Protein AF-A0A317IEF1-F1 (afdb_monomer)

Secondary structure (DSSP, 8-state):
-THHHHHHHHHHHHHHHH--HHHHHHHHHHHH--HHHHHHHHHHHHHHHHHS--S-S-----

pLDDT: mean 78.66, std 19.02, range [42.69, 98.31]

Sequence (62 aa):
GELGSREELNYIYRIMENGTGADRQLRKFAETGDLNQVVDYIIEETEQGLFEPSGVAGMHRG

Structure (mmCIF, N/CA/C/O backbone):
data_AF-A0A317IEF1-F1
#
_entry.id   AF-A0A317IEF1-F1
#
loop_
_atom_site.group_PDB
_atom_site.id
_atom_site.type_symbol
_atom_site.label_atom_id
_atom_site.label_alt_id
_atom_site.label_comp_id
_atom_site.label_asym_id
_atom_site.label_entity_id
_atom_site.label_seq_id
_atom_site.pdbx_PDB_ins_code
_atom_site.Cartn_x
_atom_site.Cartn_y
_atom_site.Cartn_z
_atom_site.occupancy
_atom_site.B_iso_or_equiv
_atom_site.auth_seq_id
_atom_site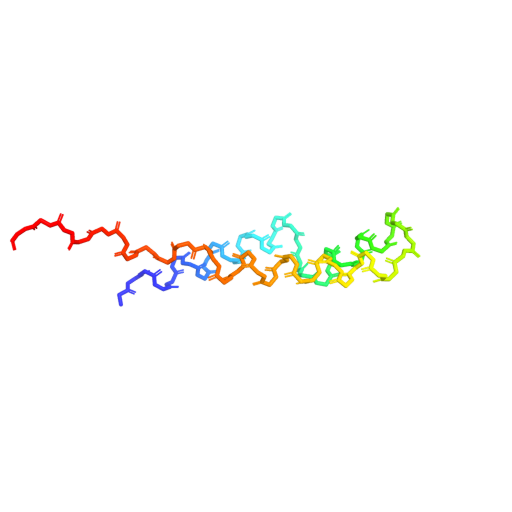.auth_comp_id
_atom_site.auth_asym_id
_atom_site.auth_atom_id
_atom_site.pdbx_PDB_model_num
ATOM 1 N N . GLY A 1 1 ? 13.256 1.787 -29.768 1.00 47.84 1 GLY A N 1
ATOM 2 C CA . GLY A 1 1 ? 13.196 0.321 -29.908 1.00 47.84 1 GLY A CA 1
ATOM 3 C C . GLY A 1 1 ? 11.942 -0.166 -29.222 1.00 47.84 1 GLY A C 1
ATOM 4 O O . GLY A 1 1 ? 11.613 0.380 -28.180 1.00 47.84 1 GLY A O 1
ATOM 5 N N . GLU A 1 2 ? 11.247 -1.142 -29.802 1.00 57.47 2 GLU A N 1
ATOM 6 C CA . GLU A 1 2 ? 9.948 -1.706 -29.365 1.00 57.47 2 GLU A CA 1
ATOM 7 C C . GLU A 1 2 ? 9.865 -2.180 -27.898 1.00 57.47 2 GLU A C 1
ATOM 9 O O . GLU A 1 2 ? 8.785 -2.516 -27.423 1.00 57.47 2 GLU A O 1
ATOM 14 N N . LEU A 1 3 ? 10.984 -2.202 -27.172 1.00 59.81 3 LEU A N 1
ATOM 15 C CA . LEU A 1 3 ? 11.088 -2.674 -25.792 1.00 59.81 3 LEU A CA 1
ATOM 16 C C . LEU A 1 3 ? 10.271 -1.821 -24.805 1.00 59.81 3 LEU A C 1
ATOM 18 O O . LEU A 1 3 ? 9.518 -2.389 -24.022 1.00 59.81 3 LEU A O 1
ATOM 22 N N . GLY A 1 4 ? 10.299 -0.487 -24.924 1.00 58.78 4 GLY A N 1
ATOM 23 C CA . GLY A 1 4 ? 9.525 0.391 -24.030 1.00 58.78 4 GLY A CA 1
ATOM 24 C C . GLY A 1 4 ? 8.006 0.253 -24.193 1.00 58.78 4 GLY A C 1
ATOM 25 O O . GLY A 1 4 ? 7.260 0.418 -23.241 1.00 58.78 4 GLY A O 1
ATOM 26 N N . SER A 1 5 ? 7.519 -0.132 -25.380 1.00 71.75 5 SER A N 1
ATOM 27 C CA . SER A 1 5 ? 6.078 -0.334 -25.595 1.00 71.75 5 SER A CA 1
ATOM 28 C C . SER A 1 5 ? 5.562 -1.620 -24.950 1.00 71.75 5 SER A C 1
ATOM 30 O O . SER A 1 5 ? 4.379 -1.697 -24.630 1.00 71.75 5 SER A O 1
ATOM 32 N N . ARG A 1 6 ? 6.409 -2.646 -24.793 1.00 74.56 6 ARG A N 1
ATOM 33 C CA . ARG A 1 6 ? 6.002 -3.919 -24.180 1.00 74.56 6 ARG A CA 1
ATOM 34 C C . ARG A 1 6 ? 5.869 -3.798 -22.665 1.00 74.56 6 ARG A C 1
ATOM 36 O O . ARG A 1 6 ? 4.957 -4.389 -22.101 1.00 74.56 6 ARG A O 1
ATOM 43 N N . GLU A 1 7 ? 6.738 -3.021 -22.029 1.00 75.56 7 GLU A N 1
ATOM 44 C CA . GLU A 1 7 ? 6.684 -2.753 -20.586 1.00 75.56 7 GLU A CA 1
ATOM 45 C C . GLU A 1 7 ? 5.412 -1.982 -20.209 1.00 75.56 7 GLU A C 1
ATOM 47 O O . GLU A 1 7 ? 4.684 -2.407 -19.315 1.00 75.56 7 GLU A O 1
ATOM 52 N N . GLU A 1 8 ? 5.071 -0.940 -20.969 1.00 77.62 8 GLU A N 1
ATOM 53 C CA . GLU A 1 8 ? 3.834 -0.169 -20.772 1.00 77.62 8 GLU A CA 1
ATOM 54 C C . GLU A 1 8 ? 2.574 -1.019 -20.983 1.00 77.62 8 GLU A C 1
ATOM 56 O O . GLU A 1 8 ? 1.623 -0.951 -20.204 1.00 77.62 8 GLU A O 1
ATOM 61 N N . LEU A 1 9 ? 2.563 -1.884 -22.005 1.00 82.69 9 LEU A N 1
ATOM 62 C CA . LEU A 1 9 ? 1.449 -2.810 -22.224 1.00 82.69 9 LEU A CA 1
ATOM 63 C C . LEU A 1 9 ? 1.307 -3.802 -21.066 1.00 82.69 9 LEU A C 1
ATOM 65 O O . LEU A 1 9 ? 0.197 -4.018 -20.584 1.00 82.69 9 LEU A O 1
ATOM 69 N N . ASN A 1 10 ? 2.414 -4.366 -20.578 1.00 80.06 10 ASN A N 1
ATOM 70 C CA . ASN A 1 10 ? 2.400 -5.244 -19.408 1.00 80.06 10 ASN A CA 1
ATOM 71 C C . ASN A 1 10 ? 1.891 -4.516 -18.157 1.00 80.06 10 ASN A C 1
ATOM 73 O O . ASN A 1 10 ? 1.148 -5.101 -17.370 1.00 80.06 10 ASN A O 1
ATOM 77 N N . TYR A 1 11 ? 2.240 -3.241 -17.982 1.00 78.50 11 TYR A N 1
ATOM 78 C CA . TYR A 1 11 ? 1.728 -2.419 -16.889 1.00 78.50 11 TYR A CA 1
ATOM 79 C C . TYR A 1 11 ? 0.211 -2.200 -16.993 1.00 78.50 11 TYR A C 1
ATOM 81 O O . TYR A 1 11 ? -0.505 -2.370 -16.004 1.00 78.50 11 TYR A O 1
ATOM 89 N N . ILE A 1 12 ? -0.304 -1.927 -18.197 1.00 83.88 12 ILE A N 1
ATOM 90 C CA . ILE A 1 12 ? -1.749 -1.824 -18.450 1.00 83.88 12 ILE A CA 1
ATOM 91 C C . ILE A 1 12 ? -2.453 -3.146 -18.119 1.00 83.88 12 ILE A C 1
ATOM 93 O O . ILE A 1 12 ? -3.469 -3.126 -17.425 1.00 83.88 12 ILE A O 1
ATOM 97 N N . TYR A 1 13 ? -1.906 -4.294 -18.535 1.00 84.62 13 TYR A N 1
ATOM 98 C CA . TYR A 1 13 ? -2.458 -5.605 -18.171 1.00 84.62 13 TYR A CA 1
ATOM 99 C C . TYR A 1 1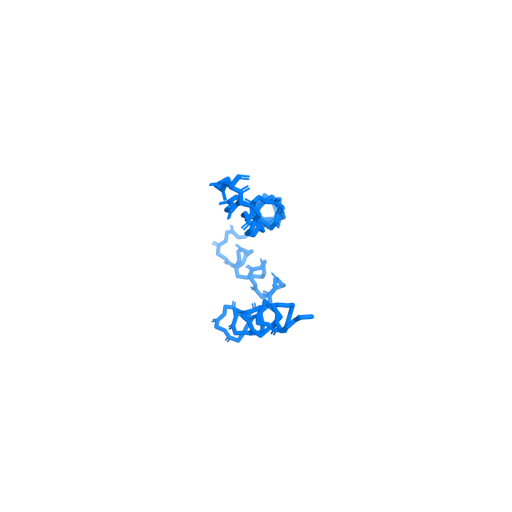3 ? -2.467 -5.826 -16.653 1.00 84.62 13 TYR A C 1
ATOM 101 O O . TYR A 1 13 ? -3.498 -6.215 -16.107 1.00 84.62 13 TYR A O 1
ATOM 109 N N . ARG A 1 14 ? -1.378 -5.488 -15.945 1.00 82.50 14 ARG A N 1
ATOM 110 C CA . ARG A 1 14 ? -1.324 -5.567 -14.474 1.00 82.50 14 ARG A CA 1
ATOM 111 C C . ARG A 1 14 ? -2.410 -4.708 -13.813 1.00 82.50 14 ARG A C 1
ATOM 113 O O . ARG A 1 14 ? -3.003 -5.162 -12.835 1.00 82.50 14 ARG A O 1
ATOM 120 N N . ILE A 1 15 ? -2.692 -3.508 -14.337 1.00 85.06 15 ILE A N 1
ATOM 121 C CA . ILE A 1 15 ? -3.791 -2.650 -13.855 1.00 85.06 15 ILE A CA 1
ATOM 122 C C . ILE A 1 15 ? -5.152 -3.289 -14.14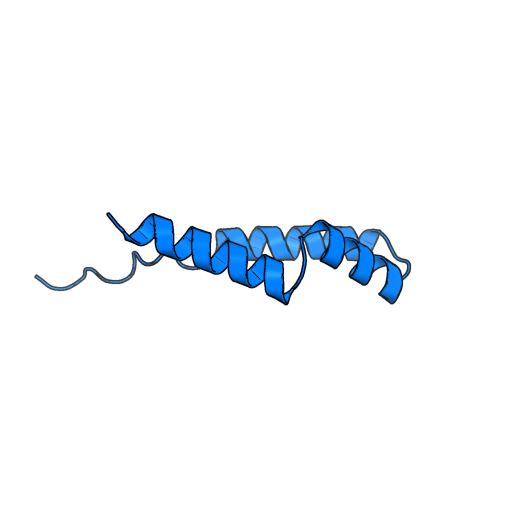2 1.00 85.06 15 ILE A C 1
ATOM 124 O O . ILE A 1 15 ? -6.020 -3.271 -13.273 1.00 85.06 15 ILE A O 1
ATOM 128 N N . MET A 1 16 ? -5.351 -3.858 -15.332 1.00 86.75 16 MET A N 1
ATOM 129 C CA . MET A 1 16 ? -6.611 -4.521 -15.682 1.00 86.75 16 MET A CA 1
ATOM 130 C C . MET A 1 16 ? -6.895 -5.738 -14.795 1.00 86.75 16 MET A C 1
ATOM 132 O O . MET A 1 16 ? -8.045 -5.971 -14.436 1.00 86.75 16 MET A O 1
ATOM 136 N N . GLU A 1 17 ? -5.863 -6.499 -14.431 1.00 85.25 17 GLU A N 1
ATOM 137 C CA . GLU A 1 17 ? -5.992 -7.699 -13.600 1.00 85.25 17 GLU A CA 1
ATOM 138 C C . GLU A 1 17 ? -6.132 -7.378 -12.107 1.00 85.25 17 GLU A C 1
ATOM 140 O O . GLU A 1 17 ? -6.955 -7.979 -11.418 1.00 85.25 17 GLU A O 1
ATOM 145 N N . ASN A 1 18 ? -5.344 -6.428 -11.592 1.00 83.31 18 ASN A N 1
ATOM 146 C CA . ASN A 1 18 ? -5.205 -6.206 -10.148 1.00 83.31 18 ASN A CA 1
ATOM 147 C C . ASN A 1 18 ? -5.854 -4.905 -9.649 1.00 83.31 18 ASN A C 1
ATOM 149 O O . ASN A 1 18 ? -5.925 -4.683 -8.435 1.00 83.31 18 ASN A O 1
ATOM 153 N N . GLY A 1 19 ? -6.343 -4.055 -10.552 1.00 88.81 19 GLY A N 1
ATOM 154 C CA . GLY A 1 19 ? -6.767 -2.690 -10.250 1.00 88.81 19 GLY A CA 1
ATOM 155 C C . GLY A 1 19 ? -5.588 -1.726 -10.092 1.00 88.81 19 GLY A C 1
ATOM 156 O O . GLY A 1 19 ? -4.410 -2.100 -10.128 1.00 88.81 19 GLY A O 1
ATOM 157 N N . THR A 1 20 ? -5.909 -0.451 -9.903 1.00 91.12 20 THR A N 1
ATOM 158 C CA . THR A 1 20 ? -4.923 0.607 -9.662 1.00 91.12 20 THR A CA 1
ATOM 159 C C . THR A 1 20 ? -4.229 0.433 -8.305 1.00 91.12 20 THR A C 1
ATOM 161 O O . THR A 1 20 ? -4.678 -0.323 -7.443 1.00 91.12 20 THR A O 1
ATOM 164 N N . GLY A 1 21 ? -3.138 1.171 -8.071 1.00 90.88 21 GLY A N 1
ATOM 165 C CA . GLY A 1 21 ? -2.508 1.219 -6.744 1.00 90.88 21 GLY A CA 1
ATOM 166 C C . GLY A 1 21 ? -3.474 1.688 -5.647 1.00 90.88 21 GLY A C 1
ATOM 167 O O . GLY A 1 21 ? -3.467 1.138 -4.550 1.00 90.88 21 GLY A O 1
ATOM 168 N N . ALA A 1 22 ? -4.367 2.633 -5.963 1.00 94.12 22 ALA A N 1
ATOM 169 C CA . ALA A 1 22 ? -5.388 3.109 -5.032 1.00 94.12 22 ALA A CA 1
ATOM 170 C C . ALA A 1 22 ? -6.404 2.009 -4.681 1.00 94.12 22 ALA A C 1
ATOM 172 O O . ALA A 1 22 ? -6.759 1.858 -3.514 1.00 94.12 22 ALA A O 1
ATOM 173 N N . ASP A 1 23 ? -6.811 1.187 -5.656 1.00 95.19 23 ASP A N 1
ATOM 174 C CA . ASP A 1 23 ? -7.705 0.049 -5.404 1.00 95.19 23 ASP A CA 1
ATOM 175 C C . ASP A 1 23 ? -7.062 -0.961 -4.446 1.00 95.19 23 ASP A C 1
ATOM 177 O O . ASP A 1 23 ? -7.715 -1.457 -3.526 1.00 95.19 23 ASP A O 1
ATOM 181 N N . ARG A 1 24 ? -5.763 -1.239 -4.618 1.00 94.94 24 ARG A N 1
ATOM 182 C CA . ARG A 1 24 ? -5.015 -2.131 -3.718 1.00 94.94 24 ARG A CA 1
ATOM 183 C C . ARG A 1 24 ? -4.897 -1.558 -2.305 1.00 94.94 24 ARG A C 1
ATOM 185 O O . ARG A 1 24 ? -5.128 -2.283 -1.340 1.00 94.94 24 ARG A O 1
ATOM 192 N N . GLN A 1 25 ? -4.617 -0.262 -2.178 1.00 96.25 25 GLN A N 1
ATOM 193 C CA . GLN A 1 25 ? -4.549 0.431 -0.884 1.00 96.25 25 GLN A CA 1
ATOM 194 C C . GLN A 1 25 ? -5.902 0.431 -0.156 1.00 96.2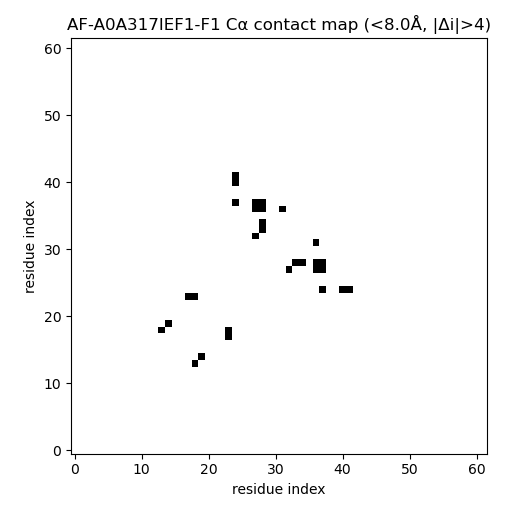5 25 GLN A C 1
ATOM 196 O O . GLN A 1 25 ? -5.957 0.150 1.041 1.00 96.25 25 GLN A O 1
ATOM 201 N N . LEU A 1 26 ? -7.004 0.682 -0.874 1.00 97.62 26 LEU A N 1
ATOM 202 C CA . LEU A 1 26 ? -8.357 0.620 -0.312 1.00 97.62 26 LEU A CA 1
ATOM 203 C C . LEU A 1 26 ? -8.719 -0.793 0.155 1.00 97.62 26 LEU A C 1
ATOM 205 O O . LEU A 1 26 ? -9.298 -0.938 1.231 1.00 97.62 26 LEU A O 1
ATOM 209 N N . ARG A 1 27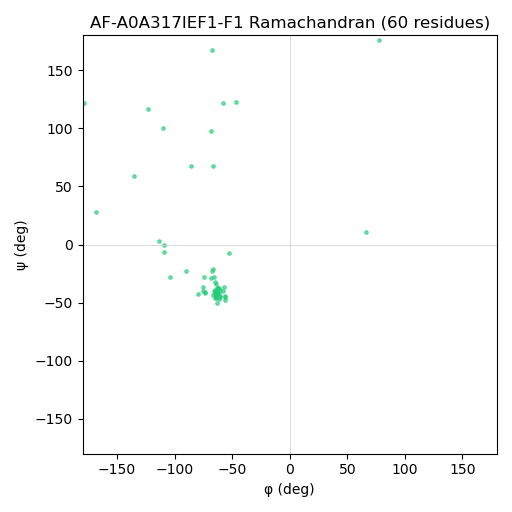 ? -8.350 -1.835 -0.605 1.00 96.69 27 ARG A N 1
ATOM 210 C CA . ARG A 1 27 ? -8.525 -3.230 -0.167 1.00 96.69 27 ARG A CA 1
ATOM 211 C C . ARG A 1 27 ? -7.737 -3.527 1.104 1.00 96.69 27 ARG A C 1
ATOM 213 O O . ARG A 1 27 ? -8.321 -4.047 2.048 1.00 96.69 27 ARG A O 1
ATOM 220 N N . LYS A 1 28 ? -6.464 -3.120 1.171 1.00 97.38 28 LYS A N 1
ATOM 221 C CA . LYS A 1 28 ? -5.630 -3.300 2.369 1.00 97.38 28 LYS A CA 1
ATOM 222 C C . LYS A 1 28 ? -6.280 -2.664 3.597 1.00 97.38 28 LYS A C 1
ATOM 224 O O . LYS A 1 28 ? -6.377 -3.308 4.634 1.00 97.38 28 LYS A O 1
ATOM 229 N N . PHE A 1 29 ? -6.794 -1.440 3.463 1.00 98.00 29 PHE A N 1
ATOM 230 C CA . PHE A 1 29 ? -7.514 -0.782 4.553 1.00 98.00 29 PHE A CA 1
ATOM 231 C C . PHE A 1 29 ? -8.819 -1.499 4.920 1.00 98.00 29 PHE A C 1
ATOM 233 O O . PHE A 1 29 ? -9.127 -1.631 6.099 1.00 98.00 29 PHE A O 1
ATOM 240 N N . ALA A 1 30 ? -9.588 -1.978 3.941 1.00 98.12 30 ALA A N 1
ATOM 241 C CA . ALA A 1 30 ? -10.825 -2.713 4.202 1.00 98.12 30 ALA A CA 1
ATOM 242 C C . ALA A 1 30 ? -10.581 -4.052 4.926 1.00 98.12 30 ALA A C 1
ATOM 244 O O . ALA A 1 30 ? -11.413 -4.472 5.727 1.00 98.12 30 ALA A O 1
ATOM 245 N N . GLU A 1 31 ? -9.449 -4.707 4.661 1.00 97.38 31 GLU A N 1
ATOM 246 C CA . GLU A 1 31 ? -9.043 -5.962 5.303 1.00 97.38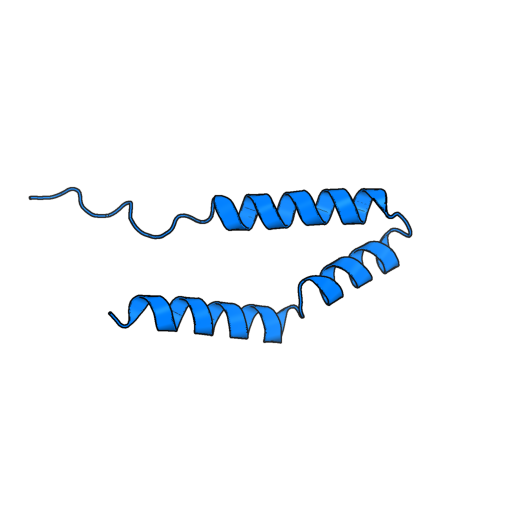 31 GLU A CA 1
ATOM 247 C C . GLU A 1 31 ? -8.540 -5.759 6.737 1.00 97.38 31 GLU A C 1
ATOM 249 O O . GLU A 1 31 ? -8.831 -6.576 7.611 1.00 97.38 31 GLU A O 1
ATOM 254 N N . THR A 1 32 ? -7.776 -4.692 6.986 1.00 98.06 32 THR A N 1
ATOM 255 C CA . THR A 1 32 ? -7.061 -4.503 8.260 1.00 98.06 32 THR A CA 1
ATOM 256 C C . THR A 1 32 ? -7.717 -3.484 9.188 1.00 98.06 32 THR A C 1
ATOM 258 O O . THR A 1 32 ? -7.549 -3.566 10.403 1.00 98.06 32 THR A O 1
ATOM 261 N N . GLY A 1 33 ? -8.429 -2.500 8.635 1.00 98.12 33 GLY A N 1
ATOM 262 C CA . GLY A 1 33 ? -8.904 -1.312 9.347 1.00 98.12 33 GLY A CA 1
ATOM 263 C C . GLY A 1 33 ? -7.787 -0.379 9.834 1.00 98.12 33 GLY A C 1
ATOM 264 O O . GLY A 1 33 ? -8.057 0.529 10.619 1.00 98.12 33 GLY A O 1
ATOM 265 N N . ASP A 1 34 ? -6.543 -0.594 9.400 1.00 98.06 34 ASP A N 1
ATOM 266 C CA . ASP A 1 34 ? -5.348 0.050 9.947 1.00 98.06 34 ASP A CA 1
ATOM 267 C C . ASP A 1 34 ? -4.575 0.803 8.861 1.00 98.06 34 ASP A C 1
ATOM 269 O O . ASP A 1 34 ? -4.056 0.214 7.910 1.00 98.06 34 ASP A O 1
ATOM 273 N N . LEU A 1 35 ? -4.479 2.124 9.023 1.00 98.25 35 LEU A N 1
ATOM 274 C CA . LEU A 1 35 ? -3.760 2.996 8.097 1.00 98.25 35 LEU A CA 1
ATOM 275 C C . LEU A 1 35 ? -2.245 2.775 8.119 1.00 98.25 35 LEU A C 1
ATOM 277 O O . LEU A 1 35 ? -1.616 2.970 7.082 1.00 98.25 35 LEU A O 1
ATOM 281 N N . ASN A 1 36 ? -1.654 2.341 9.237 1.00 98.31 36 ASN A N 1
ATOM 282 C CA . ASN A 1 36 ? -0.215 2.063 9.271 1.00 98.31 36 ASN A CA 1
ATOM 283 C C . ASN A 1 36 ? 0.128 0.917 8.314 1.00 98.31 36 ASN A C 1
ATOM 285 O O . ASN A 1 36 ? 1.056 1.035 7.525 1.00 98.31 36 ASN A O 1
ATOM 289 N N . GLN A 1 37 ? -0.709 -0.123 8.267 1.00 97.88 37 GLN A N 1
ATOM 290 C CA . GLN A 1 37 ? -0.531 -1.242 7.336 1.00 97.88 37 GLN A CA 1
ATOM 291 C C . GLN A 1 37 ? -0.731 -0.856 5.863 1.00 97.88 37 GLN A C 1
ATOM 293 O O . GLN A 1 37 ? -0.231 -1.546 4.974 1.00 97.88 37 GLN A O 1
ATOM 298 N N . VAL A 1 38 ? -1.461 0.227 5.578 1.00 97.50 38 VAL A N 1
ATOM 299 C CA . VAL A 1 38 ? -1.544 0.792 4.222 1.00 97.50 38 VAL A CA 1
ATOM 300 C C . VAL A 1 38 ? -0.247 1.516 3.870 1.00 97.50 38 VAL A C 1
ATOM 302 O O . VAL A 1 38 ? 0.238 1.381 2.750 1.00 97.50 38 VAL A O 1
ATOM 305 N N . VAL A 1 39 ? 0.326 2.266 4.815 1.00 96.62 39 VAL A N 1
ATOM 306 C CA . VAL A 1 39 ? 1.611 2.954 4.626 1.00 96.62 39 VAL A CA 1
ATOM 307 C C . VAL A 1 39 ? 2.740 1.947 4.421 1.00 96.62 39 VAL A C 1
ATOM 309 O O . VAL A 1 39 ? 3.490 2.093 3.458 1.00 96.62 39 VAL A O 1
ATOM 312 N N . ASP A 1 40 ? 2.809 0.902 5.247 1.00 96.50 40 ASP A N 1
ATOM 313 C CA . ASP A 1 40 ? 3.787 -0.181 5.092 1.00 96.50 40 ASP A CA 1
ATOM 314 C C . ASP A 1 40 ? 3.676 -0.818 3.698 1.00 96.50 40 ASP A C 1
ATOM 316 O O . ASP A 1 40 ? 4.669 -0.958 2.986 1.00 96.50 40 ASP A O 1
ATOM 320 N N . TYR A 1 41 ? 2.448 -1.082 3.242 1.00 95.62 41 TYR A N 1
ATOM 321 C CA . TYR A 1 41 ? 2.195 -1.616 1.904 1.00 95.62 41 TYR A CA 1
ATOM 322 C C . TYR A 1 41 ? 2.655 -0.677 0.768 1.00 95.62 41 TYR A C 1
ATOM 324 O O . TYR A 1 41 ? 3.179 -1.137 -0.245 1.00 95.62 41 TYR A O 1
ATOM 332 N N . ILE A 1 42 ? 2.500 0.644 0.912 1.00 94.31 42 ILE A N 1
ATOM 333 C CA . ILE A 1 42 ? 2.980 1.620 -0.086 1.00 94.31 42 ILE A CA 1
ATOM 334 C C . ILE A 1 42 ? 4.509 1.601 -0.190 1.00 94.31 42 ILE A C 1
ATOM 336 O O . ILE A 1 42 ? 5.051 1.719 -1.294 1.00 94.31 42 ILE A O 1
ATOM 340 N N . ILE A 1 43 ? 5.198 1.465 0.945 1.00 94.00 43 ILE A N 1
ATOM 341 C CA . ILE A 1 43 ? 6.660 1.376 0.988 1.00 94.00 43 ILE A CA 1
ATOM 342 C C . ILE A 1 43 ? 7.109 0.118 0.238 1.00 94.00 43 ILE A C 1
ATOM 344 O O . ILE A 1 43 ? 7.909 0.227 -0.690 1.00 94.00 43 ILE A O 1
ATOM 348 N N . GLU A 1 44 ? 6.514 -1.036 0.550 1.00 91.25 44 GLU A N 1
ATOM 349 C CA . GLU A 1 44 ? 6.818 -2.314 -0.107 1.00 91.25 44 GLU 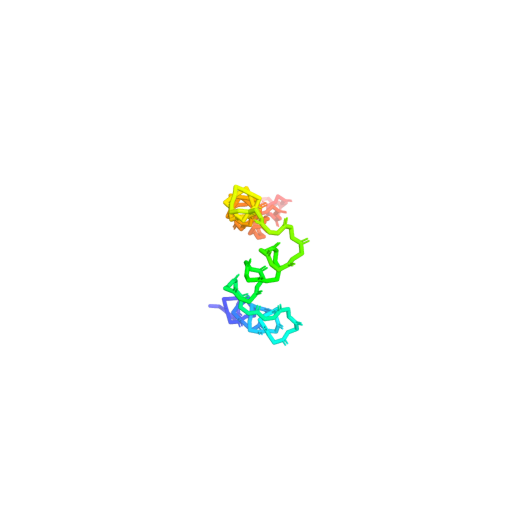A CA 1
ATOM 350 C C . GLU A 1 44 ? 6.625 -2.258 -1.633 1.00 91.25 44 GLU A C 1
ATOM 352 O O . GLU A 1 44 ? 7.509 -2.667 -2.386 1.00 91.25 44 GLU A O 1
ATOM 357 N N . GLU A 1 45 ? 5.501 -1.718 -2.118 1.00 87.50 45 GLU A N 1
ATOM 358 C CA . GLU A 1 45 ? 5.223 -1.600 -3.562 1.00 87.50 45 GLU A CA 1
ATOM 359 C C . GLU A 1 45 ? 6.212 -0.664 -4.276 1.00 87.50 45 GLU A C 1
ATOM 361 O O . GLU A 1 45 ? 6.573 -0.891 -5.433 1.00 87.50 45 GLU A O 1
ATOM 366 N N . THR A 1 46 ? 6.670 0.386 -3.589 1.00 85.81 46 THR A N 1
ATOM 367 C CA . THR A 1 46 ? 7.639 1.341 -4.145 1.00 85.81 46 THR A CA 1
ATOM 368 C C . THR A 1 46 ? 9.033 0.724 -4.222 1.00 85.81 46 THR A C 1
ATOM 370 O O . THR A 1 46 ? 9.723 0.891 -5.225 1.00 85.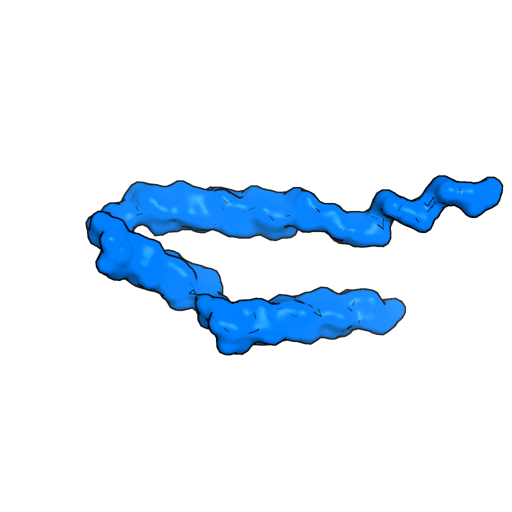81 46 THR A O 1
ATOM 373 N N . GLU A 1 47 ? 9.440 -0.031 -3.200 1.00 85.75 47 GLU A N 1
ATOM 374 C CA . GLU A 1 47 ? 10.705 -0.769 -3.206 1.00 85.75 47 GLU A CA 1
ATOM 375 C C . GLU A 1 47 ? 10.716 -1.846 -4.296 1.00 85.75 47 GLU A C 1
ATOM 377 O O . GLU A 1 47 ? 11.673 -1.935 -5.065 1.00 85.75 47 GLU A O 1
ATOM 382 N N . GLN A 1 48 ? 9.635 -2.614 -4.444 1.00 69.62 48 GLN A N 1
ATOM 383 C CA . GLN A 1 48 ? 9.529 -3.631 -5.497 1.00 69.62 48 GLN A CA 1
ATOM 384 C C . GLN A 1 48 ? 9.640 -3.024 -6.904 1.00 69.62 48 GLN A C 1
ATOM 386 O O . GLN A 1 48 ? 10.334 -3.579 -7.755 1.00 69.62 48 GLN A O 1
ATOM 391 N N . GLY A 1 49 ? 9.049 -1.846 -7.137 1.00 64.38 49 GLY A N 1
ATOM 392 C CA . GLY A 1 49 ? 9.184 -1.119 -8.404 1.00 64.38 49 GLY A CA 1
ATOM 393 C C . GLY A 1 49 ? 10.599 -0.598 -8.702 1.00 64.38 49 GLY A C 1
ATOM 394 O O . GLY A 1 49 ? 10.920 -0.352 -9.863 1.00 64.38 49 GLY A O 1
ATOM 395 N N . LEU A 1 50 ? 11.457 -0.450 -7.685 1.00 58.19 50 LEU A N 1
ATOM 396 C CA . LEU A 1 50 ? 12.842 0.024 -7.819 1.00 58.19 50 LEU A CA 1
ATOM 397 C C . LEU A 1 50 ? 13.858 -1.108 -8.044 1.00 58.19 50 LEU A C 1
ATOM 399 O O . LEU A 1 50 ? 14.941 -0.850 -8.574 1.00 58.19 50 LEU A O 1
ATOM 403 N N . PHE A 1 51 ? 13.525 -2.343 -7.653 1.00 51.69 51 PHE A N 1
ATOM 404 C CA . PHE A 1 51 ? 14.424 -3.502 -7.725 1.00 51.69 51 PHE A CA 1
ATOM 405 C C . PHE A 1 51 ? 13.993 -4.587 -8.721 1.00 51.69 51 PHE A C 1
ATOM 407 O O . PHE A 1 51 ? 14.699 -5.593 -8.840 1.00 51.69 51 PHE A O 1
ATOM 414 N N . GLU A 1 52 ? 12.901 -4.410 -9.480 1.00 49.66 52 GLU A N 1
ATOM 415 C CA . GLU A 1 52 ? 12.693 -5.241 -10.670 1.00 49.66 52 GLU A CA 1
ATOM 416 C C . GLU A 1 52 ? 13.905 -5.043 -11.605 1.00 49.66 52 GLU A C 1
ATOM 418 O O . GLU A 1 52 ? 14.225 -3.905 -11.970 1.00 49.66 52 GLU A O 1
ATOM 423 N N . PRO A 1 53 ? 14.642 -6.111 -11.969 1.00 45.03 53 PRO A N 1
ATOM 424 C CA . PRO A 1 53 ? 15.809 -5.970 -12.813 1.00 45.03 53 PRO A CA 1
ATOM 425 C C . PRO A 1 53 ? 15.324 -5.556 -14.199 1.00 45.03 53 PRO A C 1
ATOM 427 O O . PRO A 1 53 ? 14.938 -6.392 -15.015 1.00 45.03 53 PRO A O 1
ATOM 430 N N . SER A 1 54 ? 15.377 -4.253 -14.480 1.00 52.56 54 SER A N 1
ATOM 431 C CA . SER A 1 54 ? 15.471 -3.771 -15.853 1.00 52.56 54 SER A CA 1
ATOM 432 C C . SER A 1 54 ? 16.560 -4.605 -16.533 1.00 52.56 54 SER A C 1
ATOM 434 O O . SER A 1 54 ? 17.665 -4.755 -16.007 1.00 52.56 54 SER A O 1
ATOM 436 N N . GLY A 1 55 ? 16.202 -5.283 -17.623 1.00 51.41 55 GLY A N 1
ATOM 437 C CA . GLY A 1 55 ? 16.978 -6.366 -18.227 1.00 51.41 55 GLY A CA 1
ATOM 438 C C . GLY A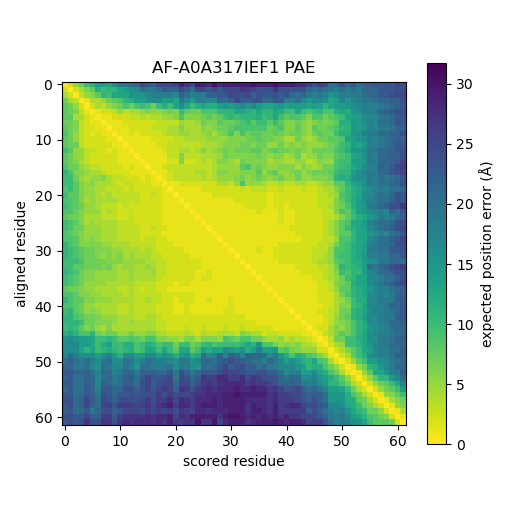 1 55 ? 18.313 -5.934 -18.840 1.00 51.41 55 GLY A C 1
ATOM 439 O O . GLY A 1 55 ? 18.492 -6.033 -20.049 1.00 51.41 55 GLY A O 1
ATOM 440 N N . VAL A 1 56 ? 19.274 -5.501 -18.021 1.00 51.44 56 VAL A N 1
ATOM 441 C CA . VAL A 1 56 ? 20.644 -5.154 -18.437 1.00 51.44 56 VAL A CA 1
ATOM 442 C C . VAL A 1 56 ? 21.700 -6.152 -17.949 1.00 51.44 56 VAL A C 1
ATOM 444 O O . VAL A 1 56 ? 22.871 -6.036 -18.302 1.00 51.44 56 VAL A O 1
ATOM 447 N N . ALA A 1 57 ? 21.312 -7.203 -17.222 1.00 48.72 57 ALA A N 1
ATOM 448 C CA . ALA A 1 57 ? 22.209 -8.302 -16.860 1.00 48.72 57 ALA A CA 1
ATOM 449 C C . ALA A 1 57 ? 22.263 -9.363 -17.976 1.00 48.72 57 ALA A C 1
ATOM 451 O O . ALA A 1 57 ? 21.772 -10.478 -17.826 1.00 48.72 57 ALA A O 1
ATOM 452 N N . GLY A 1 58 ? 22.826 -9.002 -19.131 1.00 47.59 58 GLY A N 1
ATOM 453 C CA . GLY A 1 58 ? 22.851 -9.902 -20.285 1.00 47.59 58 GLY A CA 1
ATOM 454 C C . GLY A 1 58 ? 23.758 -9.493 -21.440 1.00 47.59 58 GLY A C 1
ATOM 455 O O . GLY A 1 58 ? 23.460 -9.847 -22.572 1.00 47.59 58 GLY A O 1
ATOM 456 N N . MET A 1 59 ? 24.850 -8.761 -21.202 1.00 46.50 59 MET A N 1
ATOM 457 C CA . MET A 1 59 ? 25.857 -8.523 -22.246 1.00 46.50 59 MET A CA 1
ATOM 458 C C . MET A 1 59 ? 27.277 -8.699 -21.703 1.00 46.50 59 MET A C 1
ATOM 460 O O . MET A 1 59 ? 28.113 -7.808 -21.743 1.00 46.50 59 MET A O 1
ATOM 464 N N . HIS A 1 60 ? 27.544 -9.900 -21.193 1.00 46.75 60 HIS A N 1
ATOM 465 C CA . HIS A 1 60 ? 28.885 -10.473 -21.164 1.00 46.75 60 HIS A CA 1
ATOM 466 C C . HIS A 1 60 ? 28.891 -11.627 -22.163 1.00 46.75 60 HIS A C 1
ATOM 468 O O . HIS A 1 60 ? 28.375 -12.682 -21.816 1.00 46.75 60 HIS A O 1
ATOM 474 N N . ARG A 1 61 ? 29.430 -11.413 -23.373 1.00 44.81 61 ARG A N 1
ATOM 475 C CA . ARG A 1 61 ? 30.306 -12.318 -24.158 1.00 44.81 61 ARG A CA 1
ATOM 476 C C . ARG A 1 61 ? 30.696 -11.608 -25.461 1.00 44.81 61 ARG A C 1
ATOM 478 O O . ARG A 1 61 ? 29.815 -11.260 -26.242 1.00 44.81 61 ARG A O 1
ATOM 485 N N . GLY A 1 62 ? 31.999 -11.446 -25.678 1.00 42.69 62 GLY A N 1
ATOM 486 C CA . GLY A 1 62 ? 32.600 -10.869 -26.881 1.00 42.69 62 GLY A CA 1
ATOM 487 C C . GLY A 1 62 ? 33.845 -10.086 -26.537 1.00 42.69 62 GLY A C 1
ATOM 488 O O . GLY A 1 62 ? 33.729 -8.847 -26.509 1.00 42.69 62 GLY A O 1
#

Solvent-accessible surface area (backbone atoms only — not comparable to full-atom values): 3863 Å² total; per-residue (Å²): 120,77,64,66,60,52,56,53,49,51,50,52,50,50,34,73,76,64,43,50,74,64,54,47,43,52,49,47,29,72,76,65,74,36,69,66,64,33,51,54,48,51,52,52,56,53,51,52,71,72,65,58,77,72,91,69,91,80,83,88,84,135

Foldseek 3Di:
DCVVVVVVVVVVVCCVVPNDLVVVLVVQCVVPVDVVSSVVVVVVVVVVVVPPPPPPPPPPDD

Mean predicted aligned error: 10.12 Å

Radius of gyration: 16.01 Å; Cα contacts (8 Å, |Δi|>4): 15; chains: 1; bounding box: 43×15×40 Å